Protein AF-A0A090V7W5-F1 (afdb_monomer_lite)

Foldseek 3Di:
DDDPPDDPLNVLLVVQVVCVVVVAQEEAEEQDLLCLLSADPRYWYWYADVVGDTDIDHPVNSCVVQVHPHSPCVVVVPD

Organism: NCBI:txid221126

Secondary structure (DSSP, 8-state):
---TT--HHHHHHHHHHHHHHTT--EEEE-S-SGGGGG-BTTEEEEEEPTTS-EEEE-HHHHHHHHT-S-GGGGGGT--

Structure (mmCIF, N/CA/C/O backbone):
data_AF-A0A090V7W5-F1
#
_entry.id   AF-A0A090V7W5-F1
#
loop_
_atom_site.group_PDB
_atom_site.id
_atom_site.type_symbol
_atom_site.label_atom_id
_atom_site.label_alt_id
_atom_site.label_comp_id
_atom_site.label_asym_id
_atom_site.label_entity_id
_atom_site.label_seq_id
_atom_site.pdbx_PDB_ins_code
_atom_site.Cartn_x
_atom_site.Cartn_y
_atom_site.Cartn_z
_atom_site.occupancy
_atom_site.B_iso_or_equiv
_atom_site.auth_seq_id
_atom_site.auth_comp_id
_atom_site.auth_asym_id
_atom_site.auth_atom_id
_atom_site.pdbx_PDB_model_num
ATOM 1 N N . MET A 1 1 ? -9.072 -16.820 -5.952 1.00 51.12 1 MET A N 1
ATOM 2 C CA . MET A 1 1 ? -10.363 -16.543 -6.617 1.00 51.12 1 MET A CA 1
ATOM 3 C C . MET A 1 1 ? -10.105 -15.492 -7.682 1.00 51.12 1 MET A C 1
ATOM 5 O O . MET A 1 1 ? -9.769 -14.381 -7.312 1.00 51.12 1 MET A O 1
ATOM 9 N N . VAL A 1 2 ? -10.190 -15.835 -8.970 1.00 50.09 2 VAL A N 1
ATOM 10 C CA . VAL A 1 2 ? -10.215 -14.836 -10.054 1.00 50.09 2 VAL A CA 1
ATOM 11 C C . VAL A 1 2 ? -11.660 -14.781 -10.528 1.00 50.09 2 VAL A C 1
ATOM 13 O O . VAL A 1 2 ? -12.187 -15.779 -11.018 1.00 50.09 2 VAL A O 1
ATOM 16 N N . LYS A 1 3 ? -12.335 -13.663 -10.266 1.00 57.38 3 LYS A N 1
ATOM 17 C CA . LYS A 1 3 ? -13.731 -13.449 -10.647 1.00 57.38 3 LYS A CA 1
ATOM 18 C C . LYS A 1 3 ? -13.721 -12.716 -11.986 1.00 57.38 3 LYS A C 1
ATOM 20 O O . LYS A 1 3 ? -13.111 -11.658 -12.086 1.00 57.38 3 LYS A O 1
ATOM 25 N N . ALA A 1 4 ? -14.337 -13.293 -13.015 1.00 64.88 4 ALA A N 1
ATOM 26 C CA . ALA A 1 4 ? -14.372 -12.681 -14.341 1.00 64.88 4 ALA A CA 1
ATOM 27 C C . ALA A 1 4 ? -15.017 -11.283 -14.260 1.00 64.88 4 ALA A C 1
ATOM 29 O O . ALA A 1 4 ? -16.132 -11.159 -13.750 1.00 64.88 4 ALA A O 1
ATOM 30 N N . GLY A 1 5 ? -14.300 -10.257 -14.731 1.00 73.81 5 GLY A N 1
ATOM 31 C CA . GLY A 1 5 ? -14.756 -8.862 -14.749 1.00 73.81 5 GLY A CA 1
ATOM 32 C C . GLY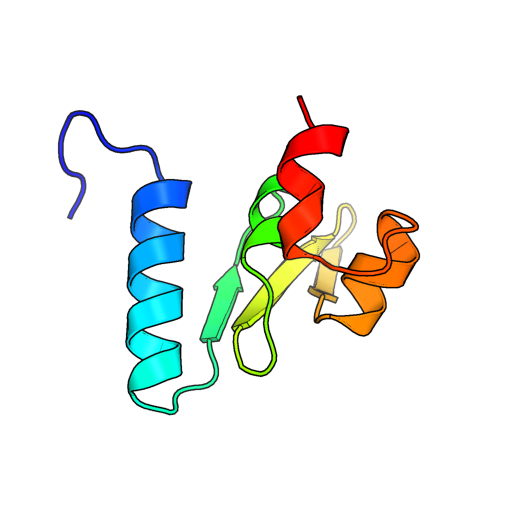 A 1 5 ? -14.278 -7.967 -13.598 1.00 73.81 5 GLY A C 1
ATOM 33 O O . GLY A 1 5 ? -14.735 -6.835 -13.538 1.00 73.81 5 GLY A O 1
ATOM 34 N N . PHE A 1 6 ? -13.403 -8.443 -12.704 1.00 74.81 6 PHE A N 1
ATOM 35 C CA . PHE A 1 6 ? -12.757 -7.608 -11.679 1.00 74.81 6 PHE A CA 1
ATOM 36 C C . PHE A 1 6 ? -11.265 -7.470 -11.968 1.00 74.81 6 PHE A C 1
ATOM 38 O O . PHE A 1 6 ? -10.612 -8.467 -12.299 1.00 74.81 6 PHE A O 1
ATOM 45 N N . GLU A 1 7 ? -10.739 -6.257 -11.820 1.00 82.00 7 GLU A N 1
ATOM 46 C CA . GLU A 1 7 ? -9.309 -6.003 -11.930 1.00 82.00 7 GLU A CA 1
ATOM 47 C C . GLU A 1 7 ? -8.582 -6.454 -10.650 1.00 82.00 7 GLU A C 1
ATOM 49 O O . GLU A 1 7 ? -9.179 -6.723 -9.600 1.00 82.00 7 GLU A O 1
ATOM 54 N N . ALA A 1 8 ? -7.273 -6.682 -10.759 1.00 81.75 8 ALA A N 1
ATOM 55 C CA . ALA A 1 8 ? -6.493 -7.227 -9.649 1.00 81.75 8 ALA A CA 1
ATOM 56 C C . ALA A 1 8 ? -6.382 -6.235 -8.476 1.00 81.75 8 ALA A C 1
ATOM 58 O O . ALA A 1 8 ? -6.333 -6.651 -7.317 1.00 81.75 8 ALA A O 1
ATOM 59 N N . ASP A 1 9 ? -6.368 -4.940 -8.775 1.00 81.56 9 ASP A N 1
ATOM 60 C CA . ASP A 1 9 ? -6.372 -3.832 -7.823 1.00 81.56 9 ASP A CA 1
ATOM 61 C C . ASP A 1 9 ? -7.685 -3.731 -7.038 1.00 81.56 9 ASP A C 1
ATOM 63 O O . ASP A 1 9 ? -7.630 -3.599 -5.815 1.00 81.56 9 ASP A O 1
ATOM 67 N N . ASP A 1 10 ? -8.843 -3.928 -7.675 1.00 84.75 10 ASP A N 1
ATOM 68 C CA . ASP A 1 10 ? -10.147 -3.981 -7.001 1.00 84.75 10 ASP A CA 1
ATOM 69 C C . ASP A 1 10 ? -10.167 -5.064 -5.915 1.00 84.75 10 ASP A C 1
ATOM 71 O O . ASP A 1 10 ? -10.612 -4.853 -4.777 1.00 84.75 10 ASP A O 1
ATOM 75 N N .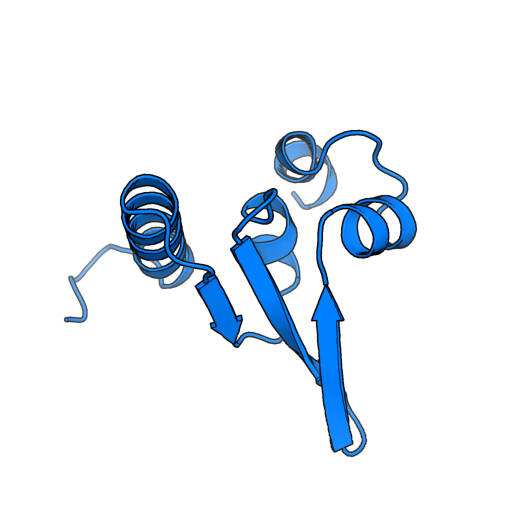 VAL A 1 11 ? -9.672 -6.257 -6.263 1.00 89.44 11 VAL A N 1
ATOM 76 C CA . VAL A 1 11 ? -9.660 -7.415 -5.363 1.00 89.44 11 VAL A CA 1
ATOM 77 C C . VAL A 1 11 ? -8.679 -7.193 -4.215 1.00 89.44 11 VAL A C 1
ATOM 79 O O . VAL A 1 11 ? -9.045 -7.382 -3.053 1.00 89.44 11 VAL A O 1
ATOM 82 N N . ILE A 1 12 ? -7.444 -6.784 -4.517 1.00 90.06 12 ILE A N 1
ATOM 83 C CA . ILE A 1 12 ? -6.411 -6.571 -3.497 1.00 90.06 12 ILE A CA 1
ATOM 84 C C . ILE A 1 12 ? -6.786 -5.398 -2.588 1.00 90.06 12 ILE A C 1
ATOM 86 O O . ILE A 1 12 ? -6.675 -5.526 -1.371 1.00 90.06 12 ILE A O 1
ATOM 90 N N . GLY A 1 13 ? -7.284 -4.292 -3.142 1.00 89.38 13 GLY A N 1
ATOM 91 C CA . GLY A 1 13 ? -7.723 -3.132 -2.371 1.00 89.38 13 GLY A CA 1
ATOM 92 C C . GLY A 1 13 ? -8.877 -3.465 -1.431 1.00 89.38 13 GLY A C 1
ATOM 93 O O . GLY A 1 13 ? -8.843 -3.096 -0.255 1.00 89.38 13 GLY A O 1
ATOM 94 N N . THR A 1 14 ? -9.857 -4.244 -1.902 1.00 92.19 14 THR A N 1
ATOM 95 C CA . THR A 1 14 ? -10.966 -4.709 -1.056 1.00 92.19 14 THR A CA 1
ATOM 96 C C . THR A 1 14 ? -10.463 -5.563 0.108 1.00 92.19 14 THR A C 1
ATOM 98 O O . THR A 1 14 ? -10.838 -5.316 1.255 1.00 92.19 14 THR A O 1
ATOM 101 N N . LEU A 1 15 ? -9.595 -6.542 -0.165 1.00 94.25 15 LEU A N 1
ATOM 102 C CA . LEU A 1 15 ? -9.041 -7.421 0.867 1.00 94.25 15 LEU A CA 1
ATOM 103 C C . LEU A 1 15 ? -8.163 -6.654 1.861 1.00 94.25 15 LEU A C 1
ATOM 105 O O . LEU A 1 15 ? -8.269 -6.879 3.064 1.00 94.25 15 LEU A O 1
ATOM 109 N N . ALA A 1 16 ? -7.346 -5.714 1.385 1.00 94.50 16 ALA A N 1
ATOM 110 C CA . ALA A 1 16 ? -6.481 -4.917 2.244 1.00 94.50 16 ALA A CA 1
ATOM 111 C C . ALA A 1 16 ? -7.288 -4.038 3.206 1.00 94.50 16 ALA A C 1
ATOM 113 O O . ALA A 1 16 ? -6.984 -3.978 4.396 1.00 94.50 16 ALA A O 1
ATOM 114 N N . LYS A 1 17 ? -8.376 -3.424 2.727 1.00 93.00 17 LYS A N 1
ATOM 115 C CA . LYS A 1 17 ? -9.282 -2.638 3.575 1.00 93.00 17 LYS A CA 1
ATOM 116 C C . LYS A 1 17 ? -10.085 -3.495 4.551 1.00 93.00 17 LYS A C 1
ATOM 118 O O . LYS A 1 17 ? -10.408 -3.026 5.640 1.00 93.00 17 LYS A O 1
ATOM 123 N N . GLN A 1 18 ? -10.428 -4.731 4.190 1.00 95.88 18 GLN A N 1
ATOM 124 C CA . GLN A 1 18 ? -11.053 -5.675 5.123 1.00 95.88 18 GLN A CA 1
ATOM 125 C C . GLN A 1 18 ? -10.078 -6.077 6.235 1.00 95.88 18 GLN A C 1
ATOM 127 O O . GLN A 1 18 ? -10.419 -5.955 7.408 1.00 95.88 18 GLN A O 1
ATOM 132 N N . ALA A 1 19 ? -8.849 -6.448 5.876 1.00 95.75 19 ALA A N 1
ATOM 133 C CA . ALA A 1 19 ? -7.808 -6.809 6.832 1.00 95.75 19 ALA A CA 1
ATOM 134 C C . ALA A 1 19 ? -7.456 -5.644 7.778 1.00 95.75 19 ALA A C 1
ATOM 136 O O . ALA A 1 19 ? -7.356 -5.843 8.987 1.00 95.75 19 ALA A O 1
ATOM 137 N N . GLU A 1 20 ? -7.365 -4.415 7.260 1.00 95.12 20 GLU A N 1
ATOM 138 C CA . GLU A 1 20 ? -7.181 -3.205 8.074 1.00 95.12 20 GLU A CA 1
ATOM 139 C C . GLU A 1 20 ? -8.298 -3.032 9.118 1.00 95.12 20 GLU A C 1
ATOM 141 O O . GLU A 1 20 ? -8.013 -2.734 10.278 1.00 95.12 20 GLU A O 1
ATOM 146 N N . LYS A 1 21 ? -9.567 -3.261 8.747 1.00 94.62 21 LYS A N 1
ATOM 147 C CA . LYS A 1 21 ? -10.710 -3.178 9.680 1.00 94.62 21 LYS A CA 1
ATOM 148 C C . LYS A 1 21 ? -10.674 -4.247 10.768 1.00 94.62 21 LYS A C 1
ATOM 150 O O . LYS A 1 21 ? -11.183 -4.017 11.860 1.00 94.62 21 LYS A O 1
ATOM 155 N N . GLU A 1 22 ? -10.086 -5.396 10.470 1.00 96.81 22 GLU A N 1
ATOM 156 C CA . GLU A 1 22 ? -9.849 -6.466 11.441 1.00 96.81 22 GLU A CA 1
ATOM 157 C C . GLU A 1 22 ? -8.604 -6.205 12.314 1.00 96.81 22 GLU A C 1
ATOM 159 O O . GLU A 1 22 ? -8.299 -6.993 13.207 1.00 96.81 22 GLU A O 1
ATOM 164 N N . GLY A 1 23 ? -7.912 -5.077 12.107 1.00 95.94 23 GLY A N 1
ATOM 165 C CA . GLY A 1 23 ? -6.746 -4.659 12.885 1.00 95.94 23 GLY A CA 1
ATOM 166 C C . GLY A 1 23 ? -5.423 -5.247 12.395 1.00 95.94 23 GLY A C 1
ATOM 167 O O . GLY A 1 23 ? -4.416 -5.144 13.095 1.00 95.94 23 GLY A O 1
ATOM 168 N N . TYR A 1 24 ? -5.397 -5.861 11.209 1.00 97.19 24 TYR A N 1
ATOM 169 C CA . TYR A 1 24 ? -4.167 -6.391 10.633 1.00 97.19 24 TYR A CA 1
ATOM 170 C C . TYR A 1 24 ? -3.357 -5.311 9.925 1.00 97.19 24 TYR A C 1
ATOM 172 O O . TYR A 1 24 ? -3.885 -4.480 9.183 1.00 97.19 24 TYR A O 1
ATOM 180 N N . GLN A 1 25 ? -2.038 -5.409 10.072 1.00 96.88 25 GLN A N 1
ATOM 181 C CA . GLN A 1 25 ? -1.112 -4.733 9.176 1.00 96.88 25 GLN A CA 1
ATOM 182 C C . GLN A 1 25 ? -1.037 -5.501 7.859 1.0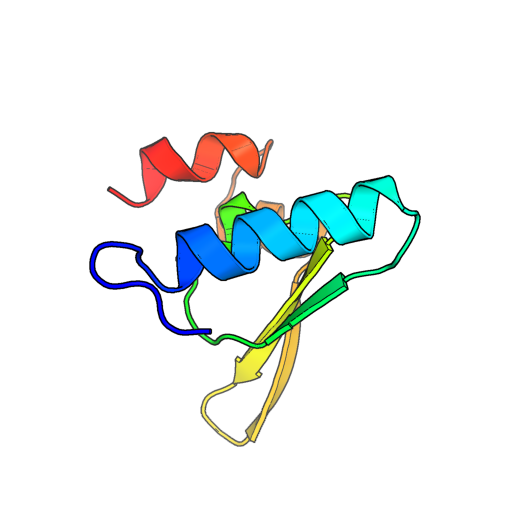0 96.88 25 GLN A C 1
ATOM 184 O O . GLN A 1 25 ? -0.760 -6.701 7.839 1.00 96.88 25 GLN A O 1
ATOM 189 N N . THR A 1 26 ? -1.273 -4.800 6.756 1.00 97.12 26 THR A N 1
ATOM 190 C CA . THR A 1 26 ? -1.353 -5.393 5.423 1.00 97.12 26 THR A CA 1
ATOM 191 C C . THR A 1 26 ? -0.248 -4.856 4.529 1.00 97.12 26 THR A C 1
ATOM 193 O O . THR A 1 26 ? -0.051 -3.648 4.431 1.00 97.12 26 THR A O 1
ATOM 196 N N . PHE A 1 27 ? 0.438 -5.757 3.825 1.00 96.50 27 PHE A N 1
ATOM 197 C CA . PHE A 1 27 ? 1.469 -5.419 2.846 1.00 96.50 27 PHE A CA 1
ATOM 198 C C . PHE A 1 27 ? 1.030 -5.869 1.454 1.00 96.50 27 PHE A C 1
ATOM 200 O O . PHE A 1 27 ? 0.940 -7.064 1.170 1.00 96.50 27 PHE A O 1
ATOM 207 N N . MET A 1 28 ? 0.763 -4.907 0.575 1.00 95.25 28 MET A N 1
ATOM 208 C CA . MET A 1 28 ? 0.435 -5.151 -0.826 1.00 95.25 28 MET A CA 1
ATOM 209 C C . MET A 1 28 ? 1.731 -5.306 -1.621 1.00 95.25 28 MET A C 1
ATOM 211 O O . MET A 1 28 ? 2.467 -4.337 -1.816 1.00 95.25 28 MET A O 1
ATOM 215 N N . VAL A 1 29 ? 2.029 -6.528 -2.065 1.00 93.75 29 VAL A 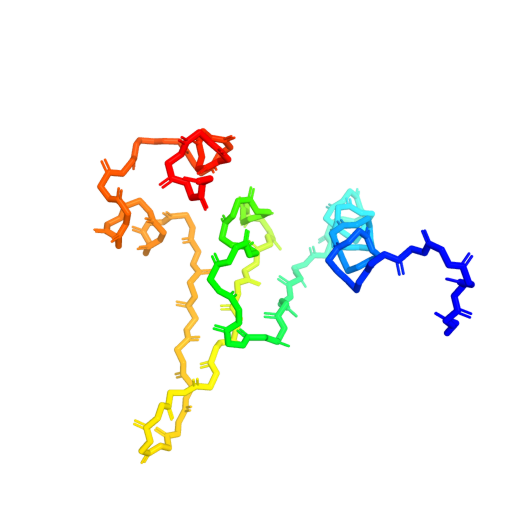N 1
ATOM 216 C CA . VAL A 1 29 ? 3.254 -6.824 -2.819 1.00 93.75 29 VAL A CA 1
ATOM 217 C C . VAL A 1 29 ? 3.019 -6.580 -4.306 1.00 93.75 29 VAL A C 1
ATOM 219 O O . VAL A 1 29 ? 2.458 -7.426 -4.998 1.00 93.75 29 VAL A O 1
ATOM 222 N N . THR A 1 30 ? 3.423 -5.413 -4.802 1.00 91.06 30 THR A N 1
ATOM 223 C CA . THR A 1 30 ? 3.246 -5.037 -6.212 1.00 91.06 30 THR A CA 1
ATOM 224 C C . THR A 1 30 ? 4.214 -3.920 -6.618 1.00 91.06 30 THR A C 1
ATOM 226 O O . THR A 1 30 ? 4.453 -3.014 -5.821 1.00 91.06 30 THR A O 1
ATOM 229 N N . PRO A 1 31 ? 4.792 -3.940 -7.836 1.00 90.69 31 PRO A N 1
ATOM 230 C CA . PRO A 1 31 ? 5.519 -2.798 -8.389 1.00 90.69 31 PRO A CA 1
ATOM 231 C C . PRO A 1 31 ? 4.586 -1.739 -9.000 1.00 90.69 31 PRO A C 1
ATOM 233 O O . PRO A 1 31 ? 5.056 -0.676 -9.408 1.00 90.69 31 PRO A O 1
ATOM 236 N N . ASP A 1 32 ? 3.283 -1.998 -9.087 1.00 90.44 32 ASP A N 1
ATOM 237 C CA . ASP A 1 32 ? 2.319 -1.054 -9.644 1.00 90.44 32 ASP A CA 1
ATOM 238 C C . ASP A 1 32 ? 2.161 0.152 -8.714 1.00 90.44 32 ASP A C 1
ATOM 240 O O . ASP A 1 32 ? 1.926 -0.002 -7.519 1.00 90.44 32 ASP A O 1
ATOM 244 N N . LYS A 1 33 ? 2.393 1.357 -9.235 1.00 88.44 33 LYS A N 1
ATOM 245 C CA . LYS A 1 33 ? 2.370 2.602 -8.458 1.00 88.44 33 LYS A CA 1
ATOM 246 C C . LYS A 1 33 ? 0.945 3.061 -8.138 1.00 88.44 33 LYS A C 1
ATOM 248 O O . LYS A 1 33 ? 0.779 3.815 -7.184 1.00 88.44 33 LYS A O 1
ATOM 253 N N . ASP A 1 34 ? -0.057 2.581 -8.868 1.00 87.75 34 ASP A N 1
ATOM 254 C CA . ASP A 1 34 ? -1.441 3.042 -8.725 1.00 87.75 34 ASP A CA 1
ATOM 255 C C . ASP A 1 34 ? -2.066 2.544 -7.414 1.00 87.75 34 ASP A C 1
ATOM 257 O O . ASP A 1 34 ? -2.949 3.177 -6.840 1.00 87.75 34 ASP A O 1
ATOM 261 N N . PHE A 1 35 ? -1.499 1.485 -6.833 1.00 91.06 35 PHE A N 1
ATOM 262 C CA . PHE A 1 35 ? -1.820 0.991 -5.493 1.00 91.06 35 PHE A CA 1
ATOM 263 C C . PHE A 1 35 ? -1.422 1.959 -4.370 1.00 91.06 35 PHE A C 1
ATOM 265 O O . PHE A 1 35 ? -1.865 1.786 -3.234 1.00 91.06 35 PHE A O 1
ATOM 272 N N . ALA A 1 36 ? -0.625 2.995 -4.656 1.00 91.88 36 ALA A N 1
ATOM 273 C CA . ALA A 1 36 ? -0.263 4.010 -3.668 1.00 91.88 36 ALA A CA 1
ATOM 274 C C . ALA A 1 36 ? -1.487 4.757 -3.122 1.00 91.88 36 ALA A C 1
ATOM 276 O O . ALA A 1 36 ? -1.464 5.201 -1.977 1.00 91.88 36 ALA A O 1
ATOM 277 N N . GLN A 1 37 ? -2.578 4.827 -3.892 1.00 88.12 37 GLN A N 1
ATOM 278 C CA . GLN A 1 37 ? -3.848 5.404 -3.438 1.00 88.12 37 GLN A CA 1
ATOM 279 C C . GLN A 1 37 ? -4.523 4.602 -2.310 1.00 88.12 37 GLN A C 1
ATOM 281 O O . GLN A 1 37 ? -5.362 5.134 -1.589 1.00 88.12 37 GLN A O 1
ATOM 286 N N . LEU A 1 38 ? -4.182 3.316 -2.163 1.00 90.44 38 LEU A N 1
ATOM 287 C CA . LEU A 1 38 ? -4.778 2.409 -1.177 1.00 90.44 38 LEU A CA 1
ATOM 288 C C . LEU A 1 38 ? -4.027 2.416 0.165 1.00 90.44 38 LEU A C 1
ATOM 290 O O . LEU A 1 38 ? -4.529 1.855 1.144 1.00 90.44 38 LEU A O 1
ATOM 294 N N . VAL A 1 39 ? -2.842 3.037 0.211 1.00 92.94 39 VAL A N 1
ATOM 295 C CA . VAL A 1 39 ? -1.994 3.144 1.405 1.00 92.94 39 VAL A CA 1
ATOM 296 C C . VAL A 1 39 ? -2.707 3.926 2.507 1.00 92.94 39 VAL A C 1
ATOM 298 O O . VAL A 1 39 ? -3.290 4.985 2.278 1.00 92.94 39 VAL A O 1
ATOM 301 N N . SER A 1 40 ? -2.639 3.403 3.726 1.00 93.69 40 SER A N 1
ATOM 302 C CA . SER A 1 40 ? -3.218 3.997 4.935 1.00 93.69 40 SER A CA 1
ATOM 303 C C . SER A 1 40 ? -2.374 3.631 6.155 1.00 93.69 40 SER A C 1
ATOM 305 O O . SER A 1 40 ? -1.294 3.063 6.013 1.00 93.69 40 SER A O 1
ATOM 307 N N . GLU A 1 41 ? -2.829 3.970 7.363 1.00 93.50 41 GLU A N 1
ATOM 308 C CA . GLU A 1 41 ? -2.059 3.757 8.598 1.00 93.50 41 GLU A CA 1
ATOM 309 C C . GLU A 1 41 ? -1.618 2.296 8.790 1.00 93.50 41 GLU A C 1
ATOM 311 O O . GLU A 1 41 ? -0.515 2.056 9.278 1.00 93.50 41 GLU A O 1
ATOM 316 N N . ASN A 1 42 ? -2.442 1.329 8.361 1.00 95.50 42 ASN A N 1
ATOM 317 C CA . ASN A 1 42 ? -2.153 -0.104 8.475 1.00 95.50 42 ASN A CA 1
ATOM 318 C C . ASN A 1 42 ? -1.975 -0.819 7.126 1.00 95.50 42 ASN A C 1
ATOM 320 O O . ASN A 1 42 ? -1.823 -2.042 7.107 1.00 95.50 42 ASN A O 1
ATOM 324 N N . ILE A 1 43 ? -1.987 -0.096 6.003 1.00 96.69 43 ILE A N 1
ATOM 325 C CA . ILE A 1 43 ? -1.814 -0.673 4.665 1.00 96.69 43 ILE A CA 1
ATOM 326 C C . ILE A 1 43 ? -0.574 -0.070 4.018 1.00 96.69 43 ILE A C 1
ATOM 328 O O . ILE A 1 43 ? -0.508 1.132 3.773 1.00 96.69 43 ILE A O 1
AT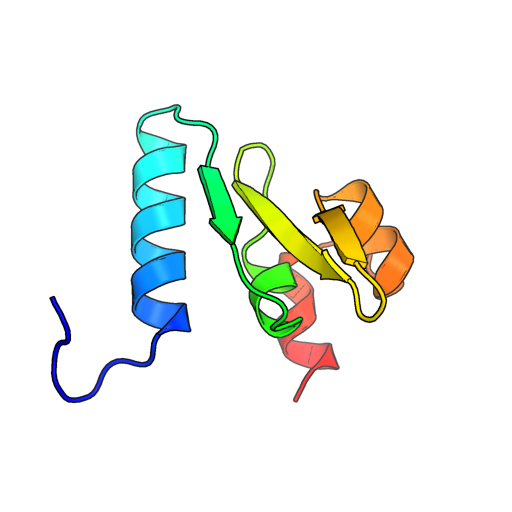OM 332 N N . PHE A 1 44 ? 0.375 -0.932 3.678 1.00 96.88 44 PHE A N 1
ATOM 333 C CA . PHE A 1 44 ? 1.666 -0.576 3.104 1.00 96.88 44 PHE A CA 1
ATOM 334 C C . PHE A 1 44 ? 1.828 -1.218 1.730 1.00 96.88 44 PHE A C 1
ATOM 336 O O . PHE A 1 44 ? 1.291 -2.295 1.464 1.00 96.88 44 PHE A O 1
ATOM 343 N N . MET A 1 45 ? 2.629 -0.606 0.865 1.00 96.06 45 MET A N 1
ATOM 344 C CA . MET A 1 45 ? 3.103 -1.264 -0.351 1.00 96.06 45 MET A CA 1
ATOM 345 C C . MET A 1 45 ? 4.482 -1.855 -0.123 1.00 96.06 45 MET A C 1
ATOM 347 O O . MET A 1 45 ? 5.360 -1.170 0.390 1.00 96.06 45 MET A O 1
ATOM 351 N N . TYR A 1 46 ? 4.695 -3.088 -0.565 1.00 96.00 46 TYR A N 1
ATOM 352 C CA . TYR A 1 46 ? 5.998 -3.742 -0.571 1.00 96.00 46 TYR A CA 1
ATOM 353 C C . TYR A 1 46 ? 6.432 -3.971 -2.017 1.00 96.00 46 TYR A C 1
ATOM 355 O O . TYR A 1 46 ? 5.924 -4.850 -2.714 1.00 96.00 46 TYR A O 1
ATOM 363 N N . ARG A 1 47 ? 7.328 -3.117 -2.504 1.00 93.31 47 ARG A N 1
ATOM 364 C CA . ARG A 1 47 ? 7.634 -2.987 -3.927 1.00 93.31 47 ARG A CA 1
ATOM 365 C C . ARG A 1 47 ? 8.986 -3.623 -4.240 1.00 93.31 47 ARG A C 1
ATOM 367 O O . ARG A 1 47 ? 9.979 -3.252 -3.612 1.00 93.31 47 ARG A O 1
ATOM 374 N N . PRO A 1 48 ? 9.071 -4.539 -5.216 1.00 91.81 48 PRO A N 1
ATOM 375 C CA . PRO A 1 48 ? 10.358 -4.978 -5.734 1.00 91.81 48 PRO A CA 1
ATOM 376 C C . PRO A 1 48 ? 11.009 -3.841 -6.533 1.00 91.81 48 PRO A C 1
ATOM 378 O O . PRO A 1 48 ? 10.360 -3.211 -7.372 1.00 91.81 48 PRO A O 1
ATOM 381 N N . VAL A 1 49 ? 12.293 -3.582 -6.284 1.00 88.31 49 VAL A N 1
ATOM 382 C CA . VAL A 1 49 ? 13.054 -2.531 -6.978 1.00 88.31 49 VAL A CA 1
ATOM 383 C C . VAL A 1 49 ? 13.825 -3.139 -8.150 1.00 88.31 49 VAL A C 1
ATOM 385 O O . VAL A 1 49 ? 14.430 -4.209 -8.033 1.00 88.31 49 VAL A O 1
ATOM 388 N N . PHE A 1 50 ? 13.829 -2.455 -9.298 1.00 78.81 50 PHE A N 1
ATOM 389 C CA . PHE A 1 50 ? 14.661 -2.847 -10.437 1.00 78.81 50 PHE A CA 1
ATOM 390 C C . PHE A 1 50 ? 16.142 -2.811 -10.037 1.00 78.81 50 PHE A C 1
ATOM 392 O O . PHE A 1 50 ? 16.656 -1.768 -9.645 1.00 78.81 50 PHE A O 1
ATOM 399 N N . GLY A 1 51 ? 16.822 -3.956 -10.133 1.00 81.56 51 GLY A N 1
ATOM 400 C CA . GLY A 1 51 ? 18.202 -4.127 -9.654 1.00 81.56 51 GLY A CA 1
ATOM 401 C C . GLY A 1 51 ? 18.331 -4.950 -8.367 1.00 81.56 51 GLY A C 1
ATOM 402 O O . GLY A 1 51 ? 19.448 -5.277 -7.977 1.00 81.56 51 GLY A O 1
ATOM 403 N N . GLY A 1 52 ? 17.209 -5.354 -7.763 1.00 83.56 52 GLY A N 1
ATOM 404 C CA . GLY A 1 52 ? 17.166 -6.250 -6.610 1.00 83.56 52 GLY A CA 1
ATOM 405 C C . GLY A 1 52 ? 16.831 -5.534 -5.302 1.00 83.56 52 GLY A C 1
ATOM 406 O O . GLY A 1 52 ? 17.107 -4.351 -5.120 1.00 83.56 52 GLY A O 1
ATOM 407 N N . GLY A 1 53 ? 16.228 -6.285 -4.380 1.00 90.62 53 GLY A N 1
ATOM 408 C CA . GLY A 1 53 ? 15.743 -5.770 -3.102 1.00 90.62 53 GLY A CA 1
ATOM 409 C C . GLY A 1 53 ? 14.291 -5.297 -3.150 1.00 90.62 53 GLY A C 1
ATOM 410 O O . GLY A 1 53 ? 13.602 -5.405 -4.168 1.00 90.62 53 GLY A O 1
ATOM 411 N N . TYR A 1 54 ? 13.834 -4.798 -2.006 1.00 92.62 54 TYR A N 1
ATOM 412 C CA . TYR A 1 54 ? 12.469 -4.338 -1.805 1.00 92.62 54 TYR A CA 1
ATOM 413 C C . TYR A 1 54 ? 12.466 -3.008 -1.064 1.00 92.62 54 TYR A C 1
ATOM 415 O O . TYR A 1 54 ? 13.279 -2.789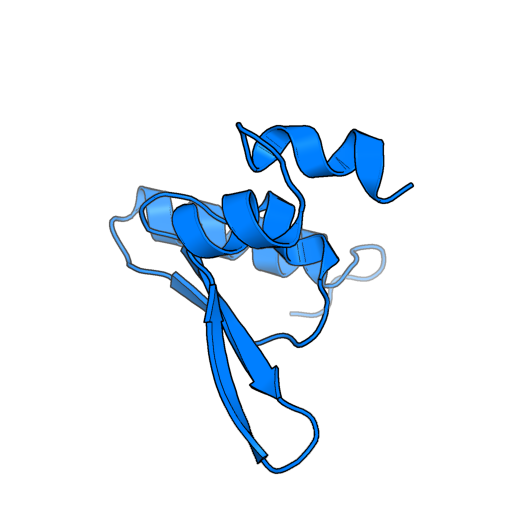 -0.166 1.00 92.62 54 TYR A O 1
ATOM 423 N N . GLU A 1 55 ? 11.523 -2.147 -1.422 1.00 94.06 55 GLU A N 1
ATOM 424 C CA . GLU A 1 55 ? 11.203 -0.933 -0.682 1.00 94.06 55 GLU A CA 1
ATOM 425 C C . GLU A 1 55 ? 9.774 -1.019 -0.143 1.00 94.06 55 GLU A C 1
ATOM 427 O O . GLU A 1 55 ? 8.891 -1.599 -0.776 1.00 94.06 55 GLU A O 1
ATOM 432 N N . THR A 1 56 ? 9.541 -0.432 1.028 1.00 96.12 56 THR A N 1
ATOM 433 C CA . THR A 1 56 ? 8.200 -0.323 1.606 1.00 96.12 56 THR A CA 1
ATOM 434 C C . THR A 1 56 ? 7.733 1.117 1.497 1.00 96.12 56 THR A C 1
ATOM 436 O O . THR A 1 56 ? 8.466 2.019 1.897 1.00 96.12 56 THR A O 1
ATOM 439 N N . TRP A 1 57 ? 6.527 1.342 0.977 1.00 95.88 57 TRP A N 1
ATOM 440 C CA . TRP A 1 57 ? 5.886 2.655 0.994 1.00 95.88 57 TRP A CA 1
ATOM 441 C C . TRP A 1 57 ? 4.703 2.651 1.963 1.00 95.88 57 TRP A C 1
ATOM 443 O O . TRP A 1 57 ? 3.758 1.878 1.791 1.00 95.88 57 TRP A O 1
ATOM 453 N N . GLY A 1 58 ? 4.763 3.520 2.969 1.00 94.81 58 GLY A N 1
ATOM 454 C CA . GLY A 1 58 ? 3.626 3.960 3.767 1.00 94.81 58 GLY A CA 1
ATOM 455 C C . GLY A 1 58 ? 3.210 5.379 3.374 1.00 94.81 58 GLY A C 1
ATOM 456 O O . GLY A 1 58 ? 3.627 5.909 2.341 1.00 94.81 58 GLY A O 1
ATOM 457 N N . ILE A 1 59 ? 2.372 6.008 4.202 1.00 93.38 59 ILE A N 1
ATOM 458 C CA . ILE A 1 59 ? 1.870 7.369 3.950 1.00 93.38 59 ILE A CA 1
ATOM 459 C C . ILE A 1 59 ? 3.017 8.371 3.696 1.00 93.38 59 ILE A C 1
ATOM 461 O O . ILE A 1 59 ? 2.942 9.081 2.691 1.00 93.38 59 ILE A O 1
ATOM 465 N N . PRO A 1 60 ? 4.091 8.434 4.514 1.00 93.31 60 PRO A N 1
ATOM 466 C CA . PRO A 1 60 ? 5.150 9.428 4.321 1.00 93.31 60 PRO A CA 1
ATOM 467 C C . PRO A 1 60 ? 5.898 9.261 2.994 1.00 93.31 60 PRO A C 1
ATOM 469 O O . PRO A 1 60 ? 6.207 10.242 2.316 1.00 93.31 60 PRO A O 1
ATOM 472 N N . GLU A 1 61 ? 6.188 8.020 2.603 1.00 93.88 61 GLU A N 1
ATOM 473 C CA . GLU A 1 61 ? 6.887 7.717 1.357 1.00 93.88 61 GLU A CA 1
ATOM 474 C C . GLU A 1 61 ? 6.020 8.068 0.151 1.00 93.88 61 GLU A C 1
ATOM 476 O O . GLU A 1 61 ? 6.515 8.690 -0.787 1.00 93.88 61 GLU A O 1
ATOM 481 N N . VAL A 1 62 ? 4.728 7.730 0.196 1.00 91.81 62 VAL A N 1
ATOM 482 C CA . VAL A 1 62 ? 3.763 8.069 -0.855 1.00 91.81 62 VAL A CA 1
ATOM 483 C C . VAL A 1 62 ? 3.625 9.587 -0.994 1.00 91.81 62 VAL A C 1
ATOM 485 O O . VAL A 1 62 ? 3.783 10.117 -2.093 1.00 91.81 62 VAL A O 1
ATOM 488 N N . GLN A 1 63 ? 3.425 10.310 0.109 1.00 89.56 63 GLN A N 1
ATOM 489 C CA . GLN A 1 63 ? 3.335 11.775 0.097 1.00 89.56 63 GLN A CA 1
ATOM 490 C C . GLN A 1 63 ? 4.586 12.414 -0.515 1.00 89.56 63 GLN A C 1
ATOM 492 O O . GLN A 1 63 ? 4.488 13.303 -1.359 1.00 89.56 63 GLN A O 1
ATOM 497 N N . LYS A 1 64 ? 5.774 11.919 -0.147 1.00 90.38 64 LYS A N 1
ATOM 498 C CA . LYS A 1 64 ? 7.044 12.404 -0.693 1.00 90.38 64 LYS A CA 1
ATOM 499 C C . LYS A 1 64 ? 7.218 12.069 -2.176 1.00 90.38 64 LYS A C 1
ATOM 501 O O . LYS A 1 64 ? 7.761 12.884 -2.913 1.00 90.38 64 LYS A O 1
ATOM 506 N N . LYS A 1 65 ? 6.824 10.869 -2.611 1.00 89.12 65 LYS A N 1
ATOM 507 C CA . LYS A 1 65 ? 7.026 10.389 -3.990 1.00 89.12 65 LYS A CA 1
ATOM 508 C C . LYS A 1 65 ? 6.112 11.073 -4.998 1.00 89.12 65 LYS A C 1
ATOM 510 O O . LYS A 1 65 ? 6.542 11.291 -6.124 1.00 89.12 65 LYS A O 1
ATOM 515 N N . PHE A 1 66 ? 4.881 11.377 -4.601 1.00 85.88 66 PHE A N 1
ATOM 516 C CA . PHE A 1 66 ? 3.877 11.971 -5.484 1.00 85.88 66 PHE A CA 1
ATOM 517 C C . PHE A 1 66 ? 3.603 13.448 -5.185 1.00 85.88 66 PHE A C 1
ATOM 519 O O . PHE A 1 66 ? 2.714 14.029 -5.796 1.00 85.88 66 PHE A O 1
ATOM 526 N N . GLU A 1 67 ? 4.346 14.046 -4.247 1.00 84.44 67 GLU A N 1
ATOM 527 C CA . GLU A 1 67 ? 4.201 15.449 -3.831 1.00 84.44 67 GLU A CA 1
ATOM 528 C C . GLU A 1 67 ? 2.762 15.806 -3.409 1.00 84.44 67 GLU A C 1
ATOM 530 O O . GLU A 1 67 ? 2.287 16.928 -3.581 1.00 84.44 67 GLU A O 1
ATOM 535 N N . VAL A 1 68 ? 2.057 14.831 -2.827 1.00 78.69 68 VAL A N 1
ATOM 536 C CA . VAL A 1 68 ? 0.663 14.959 -2.386 1.00 78.69 68 VAL A CA 1
ATOM 537 C C . VAL A 1 68 ? 0.582 15.020 -0.869 1.00 78.69 68 VAL A C 1
ATOM 539 O O . VAL A 1 68 ? 1.368 14.400 -0.159 1.00 78.69 68 VAL A O 1
ATOM 542 N N . THR A 1 69 ? -0.408 15.746 -0.352 1.00 74.81 69 THR A N 1
ATOM 543 C CA . THR A 1 69 ? -0.684 15.798 1.092 1.00 74.81 69 THR A CA 1
ATOM 544 C C . THR A 1 69 ? -1.579 14.657 1.567 1.00 74.81 69 THR A C 1
ATOM 546 O O . THR A 1 69 ? -1.519 14.289 2.736 1.00 74.81 69 THR A O 1
ATOM 549 N N . ASP A 1 70 ? -2.380 14.066 0.680 1.00 73.38 70 ASP A N 1
ATOM 550 C CA . ASP A 1 70 ? -3.326 12.999 1.005 1.00 73.38 70 ASP A CA 1
ATOM 551 C C . ASP A 1 70 ? -3.266 11.890 -0.062 1.00 73.38 70 ASP A C 1
ATOM 553 O O . ASP A 1 70 ? -3.570 12.170 -1.229 1.00 73.38 70 ASP A O 1
ATOM 557 N N . PRO A 1 71 ? -2.893 10.648 0.307 1.00 67.25 71 PRO A N 1
ATOM 558 C CA . PRO A 1 71 ? -2.859 9.510 -0.609 1.00 67.25 71 PRO A CA 1
ATOM 559 C C . PRO A 1 71 ? -4.189 9.253 -1.333 1.00 67.25 71 PRO A C 1
ATOM 561 O O . PRO A 1 71 ? -4.183 8.867 -2.498 1.00 67.25 71 PRO A O 1
ATOM 564 N N . TYR A 1 72 ? -5.342 9.546 -0.722 1.00 66.06 72 TYR A N 1
ATOM 565 C CA . TYR A 1 72 ? -6.640 9.325 -1.376 1.00 66.06 72 TYR A CA 1
ATOM 566 C C . TYR A 1 72 ? -6.881 10.246 -2.582 1.00 66.06 72 TYR A C 1
ATOM 568 O O . TYR A 1 72 ? -7.735 9.960 -3.421 1.00 66.06 72 TYR A O 1
ATOM 576 N N . LYS A 1 73 ? -6.125 11.346 -2.706 1.00 60.78 73 LYS A N 1
ATOM 577 C CA . LYS A 1 73 ? -6.218 12.283 -3.839 1.00 60.78 73 LYS A CA 1
ATOM 578 C C . LYS A 1 73 ? -5.350 11.881 -5.035 1.00 60.78 73 LYS A C 1
ATOM 580 O O . LYS A 1 73 ? -5.363 12.581 -6.046 1.00 60.78 73 LYS A O 1
ATOM 585 N N . LEU A 1 74 ? -4.616 10.768 -4.943 1.00 61.66 74 LEU A N 1
ATOM 586 C CA . LEU A 1 74 ? -3.736 10.282 -6.013 1.00 61.66 74 LEU A CA 1
ATOM 587 C C . LEU A 1 74 ? -4.484 9.915 -7.296 1.00 61.66 74 LEU A C 1
ATOM 589 O O . LEU A 1 74 ? -3.926 10.077 -8.378 1.00 61.66 74 LEU A O 1
ATOM 593 N N . SER A 1 75 ? -5.751 9.507 -7.195 1.00 58.97 75 SER A N 1
ATOM 594 C CA . SER A 1 75 ? -6.579 9.136 -8.351 1.00 58.97 75 SER A CA 1
ATOM 595 C C . SER A 1 75 ? -6.750 10.263 -9.382 1.00 58.97 75 SER A C 1
ATOM 597 O O . SER A 1 75 ? -6.953 9.983 -10.556 1.00 58.97 75 SER A O 1
ATOM 599 N N . ILE A 1 76 ? -6.611 11.534 -8.983 1.00 53.22 76 ILE A N 1
ATOM 600 C CA . ILE A 1 76 ? -6.700 12.692 -9.893 1.00 53.22 76 ILE A CA 1
ATOM 601 C C . ILE A 1 76 ? -5.378 12.937 -10.644 1.00 53.22 76 ILE A C 1
ATOM 603 O O . ILE A 1 76 ? -5.386 13.527 -11.720 1.00 53.22 76 ILE A O 1
ATOM 607 N N . PHE A 1 77 ? -4.242 12.495 -10.096 1.00 51.91 77 PHE A N 1
ATOM 608 C CA . PHE A 1 77 ? -2.904 12.769 -10.640 1.00 51.91 77 PHE A CA 1
ATOM 609 C C . PHE A 1 77 ? -2.343 11.648 -11.525 1.00 51.91 77 PHE A C 1
ATOM 611 O O . PHE A 1 77 ? -1.333 11.859 -12.194 1.00 51.91 77 PHE A O 1
ATOM 618 N N . LEU A 1 78 ? -2.956 10.463 -11.503 1.00 53.53 78 LEU A N 1
ATOM 619 C CA . LEU A 1 78 ? -2.468 9.266 -12.199 1.00 53.53 78 LEU A CA 1
ATOM 620 C C . LEU A 1 78 ? -3.302 8.875 -13.434 1.00 53.53 78 LEU A C 1
ATOM 622 O O . LEU A 1 78 ? -2.974 7.878 -14.072 1.00 53.53 78 LEU A O 1
ATOM 626 N N . ALA A 1 79 ? -4.331 9.663 -13.771 1.00 47.81 79 ALA A N 1
ATOM 627 C CA . ALA A 1 79 ? -5.168 9.500 -14.965 1.00 47.81 79 ALA A CA 1
ATOM 628 C C . ALA A 1 79 ? -4.537 10.097 -16.236 1.00 47.81 79 ALA A C 1
ATOM 630 O O . ALA A 1 79 ? -3.838 11.133 -16.129 1.00 47.81 79 ALA A O 1
#

Sequence (79 aa):
MVKAGFEADDVIGTLAKQAEKEGYQTFMVTPDKDFAQLVSENIFMYRPVFGGGYETWGIPEVQKKFEVTDPYKLSIFLA

pLDDT: mean 84.91, std 13.75, range [47.81, 97.19]

InterPro domains:
  IPR020046 5'-3' exonuclease, alpha-helical arch, N-terminal [PF02739] (3-66)
  IPR029060 PIN-like domain superfamily [SSF88723] (3-63)
  IPR038969 Flap endonuclease [PTHR42646] (5-77)

Radius of gyration: 12.74 Å; chains: 1; bounding box: 33×32×28 Å